Protein AF-A0A9E4PUN0-F1 (afdb_monomer)

Foldseek 3Di:
DDQQAEAEEEEAPPDPPPVVVCVVPDDPSYYYDYDHDHPPDDPPDDPPPDPVPVPPPPDPVNVPPD

Nearest PDB structures (foldseek):
  2dgd-assembly1_A  TM=8.665E-01  e=9.721E-02  Sulfurisphaera tokodaii
  9jp7-assembly2_C  TM=5.246E-01  e=3.111E+00  Comamonas testosteroni KF-1
  2j4e-assembly4_H  TM=4.737E-01  e=2.358E+00  Homo sapiens
  9jp7-assembly2_D  TM=4.646E-01  e=2.358E+00  Comamonas testosteroni KF-1

Radius of gyration: 22.56 Å; Cα contacts (8 Å, |Δi|>4): 44; chains: 1; bounding box: 62×16×47 Å

Sequence (66 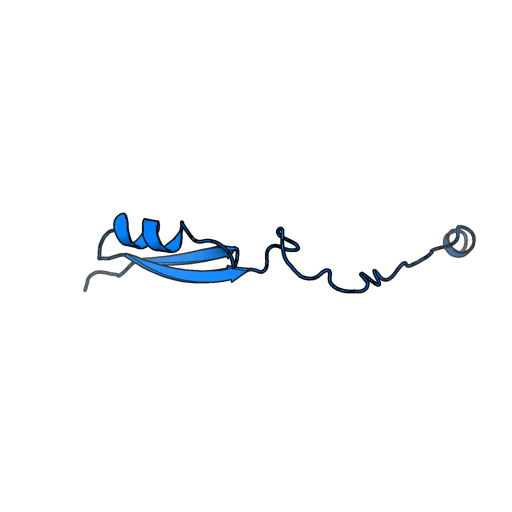aa):
MPVSKRIAALVPATNPVVEPDFYRVLPPEITVHFERMFNGDWGNQPRSTENTGHHIGISSEEAATV

Mean predicted aligned error: 15.3 Å

pLDDT: mean 72.15, std 14.19, range [48.75, 91.31]

Solvent-accessible surface area (backbone atoms only — not comparable to full-atom values): 4680 Å² total; per-residue (Å²): 129,87,81,68,47,77,44,80,43,82,40,52,67,82,63,83,54,65,67,66,50,50,73,71,71,55,59,91,58,54,49,78,47,80,47,71,39,86,82,71,97,58,95,87,63,79,76,76,84,72,87,74,64,84,75,79,78,80,52,78,76,69,73,71,75,121

Structure (mmCIF, N/CA/C/O backbone):
data_AF-A0A9E4PUN0-F1
#
_entry.id   AF-A0A9E4PUN0-F1
#
loop_
_atom_site.group_PDB
_atom_site.id
_atom_site.type_symbol
_atom_site.label_atom_id
_atom_site.label_alt_id
_atom_site.label_comp_id
_atom_site.label_asym_id
_atom_site.label_entity_id
_atom_site.label_seq_id
_atom_site.pdbx_PDB_ins_code
_atom_site.Cartn_x
_atom_site.Cartn_y
_atom_site.Cartn_z
_atom_site.occupancy
_atom_site.B_iso_or_equiv
_atom_site.auth_seq_id
_atom_site.auth_comp_id
_atom_site.auth_asym_id
_atom_site.auth_atom_id
_atom_site.pdbx_PDB_model_num
ATOM 1 N N . MET A 1 1 ? -10.815 9.421 24.932 1.00 54.66 1 MET A N 1
ATOM 2 C CA . MET A 1 1 ? -11.020 9.285 23.473 1.00 54.66 1 MET A CA 1
ATOM 3 C C . MET A 1 1 ? -10.266 8.046 23.012 1.00 54.66 1 MET A C 1
ATOM 5 O O . MET A 1 1 ? -9.166 7.854 23.523 1.00 54.66 1 MET A O 1
ATOM 9 N N . PRO A 1 2 ? -10.829 7.179 22.154 1.00 63.09 2 PRO A N 1
ATOM 10 C CA . PRO A 1 2 ? -10.094 6.023 21.647 1.00 63.09 2 PRO A CA 1
ATOM 11 C C . PRO A 1 2 ? -8.864 6.501 20.865 1.00 63.09 2 PRO A C 1
ATOM 13 O O . PRO A 1 2 ? -8.950 7.432 20.067 1.00 63.09 2 PRO A O 1
ATOM 16 N N . VAL A 1 3 ? -7.706 5.905 21.142 1.00 69.50 3 VAL A N 1
ATOM 17 C CA . VAL A 1 3 ? -6.462 6.212 20.430 1.00 69.50 3 VAL A CA 1
ATOM 18 C C . VAL A 1 3 ? -6.517 5.493 19.085 1.00 69.50 3 VAL A C 1
ATOM 20 O O . VAL A 1 3 ? -6.348 4.275 19.037 1.00 69.50 3 VAL A O 1
ATOM 23 N N . SER A 1 4 ? -6.779 6.223 17.999 1.00 76.12 4 SER A N 1
ATOM 24 C CA . SER A 1 4 ? -6.732 5.657 16.646 1.00 76.12 4 SER A CA 1
ATOM 25 C C . SER A 1 4 ? -5.314 5.185 16.326 1.00 76.12 4 SER A C 1
ATOM 27 O O . SER A 1 4 ? -4.359 5.964 16.417 1.00 76.12 4 SER A O 1
ATOM 29 N N . LYS A 1 5 ? -5.165 3.911 15.955 1.00 87.69 5 LYS A N 1
ATOM 30 C CA . LYS A 1 5 ? -3.867 3.339 15.566 1.00 87.69 5 LYS A CA 1
ATOM 31 C C . LYS A 1 5 ? -3.614 3.625 14.088 1.00 87.69 5 LYS A C 1
ATOM 33 O O . LYS A 1 5 ? -4.535 3.569 13.281 1.00 87.69 5 LYS A O 1
ATOM 38 N N . ARG A 1 6 ? -2.366 3.934 13.732 1.00 91.00 6 ARG A N 1
ATOM 39 C CA . ARG A 1 6 ? -1.979 4.286 12.358 1.00 91.00 6 ARG A CA 1
ATOM 40 C C . ARG A 1 6 ? -0.945 3.304 11.833 1.00 91.00 6 ARG A C 1
ATOM 42 O O . ARG A 1 6 ? 0.027 3.019 12.529 1.00 91.00 6 ARG A O 1
ATOM 49 N N . ILE A 1 7 ? -1.150 2.822 10.615 1.00 90.38 7 ILE A N 1
ATOM 50 C CA . ILE A 1 7 ? -0.211 1.956 9.899 1.00 90.38 7 ILE A CA 1
ATOM 51 C C . ILE A 1 7 ? 0.309 2.730 8.687 1.00 90.38 7 ILE A C 1
ATOM 53 O O . ILE A 1 7 ? -0.469 3.350 7.966 1.00 90.38 7 ILE A O 1
ATOM 57 N N . ALA A 1 8 ? 1.618 2.696 8.461 1.00 91.31 8 ALA A N 1
ATOM 58 C CA . ALA A 1 8 ? 2.223 3.165 7.221 1.00 91.31 8 ALA A CA 1
ATOM 59 C C . ALA A 1 8 ? 2.573 1.951 6.355 1.00 91.31 8 ALA A C 1
ATOM 61 O O . ALA A 1 8 ? 3.163 0.991 6.855 1.00 91.31 8 ALA A O 1
ATOM 62 N N . ALA A 1 9 ? 2.202 1.989 5.079 1.00 88.88 9 ALA A N 1
ATOM 63 C CA . ALA A 1 9 ? 2.447 0.918 4.126 1.00 88.88 9 ALA A CA 1
ATOM 64 C C . ALA A 1 9 ? 3.134 1.481 2.881 1.00 88.88 9 ALA A C 1
ATOM 66 O O . ALA A 1 9 ? 2.627 2.391 2.231 1.00 88.88 9 ALA A O 1
ATOM 67 N N . LEU A 1 10 ? 4.289 0.917 2.542 1.00 89.44 10 LEU A N 1
ATOM 68 C CA . LEU A 1 10 ? 5.008 1.240 1.318 1.00 89.44 10 LEU A CA 1
ATOM 69 C C . LEU A 1 10 ? 4.727 0.134 0.300 1.00 89.44 10 LEU A C 1
ATOM 71 O O . LEU A 1 10 ? 5.050 -1.029 0.548 1.00 89.44 10 LEU A O 1
ATOM 75 N N . VAL A 1 11 ? 4.085 0.481 -0.813 1.00 87.62 11 VAL A N 1
ATOM 76 C CA . VAL A 1 11 ? 3.615 -0.487 -1.816 1.00 87.62 11 VAL A CA 1
ATOM 77 C C . VAL A 1 11 ? 4.221 -0.208 -3.191 1.00 87.62 11 VAL A C 1
ATOM 79 O O . VAL A 1 11 ? 4.543 0.939 -3.496 1.00 87.62 11 VAL A O 1
ATOM 82 N N . PRO A 1 12 ? 4.366 -1.223 -4.062 1.00 86.75 12 PRO A N 1
ATOM 83 C CA . PRO A 1 12 ? 4.709 -0.982 -5.459 1.00 86.75 12 PRO A CA 1
ATOM 84 C C . PRO A 1 12 ? 3.698 -0.041 -6.124 1.00 86.75 12 PRO A C 1
ATOM 86 O O . PRO A 1 12 ? 2.495 -0.160 -5.886 1.00 86.75 12 PRO A O 1
ATOM 89 N N . ALA A 1 13 ? 4.165 0.852 -6.998 1.00 83.69 13 ALA A N 1
ATOM 90 C CA . ALA A 1 13 ? 3.308 1.814 -7.696 1.00 83.69 13 ALA A CA 1
ATOM 91 C C . ALA A 1 13 ? 2.142 1.158 -8.460 1.00 83.69 13 ALA A C 1
ATOM 93 O O . ALA A 1 13 ? 1.052 1.723 -8.529 1.00 83.69 13 ALA A O 1
ATOM 94 N N . THR A 1 14 ? 2.358 -0.051 -8.981 1.00 79.00 14 THR A N 1
ATOM 95 C CA . THR A 1 14 ? 1.388 -0.833 -9.758 1.00 79.00 14 THR A CA 1
ATOM 96 C C . THR A 1 14 ? 0.495 -1.738 -8.913 1.00 79.00 14 THR A C 1
ATOM 98 O O . THR A 1 14 ? -0.293 -2.485 -9.484 1.00 79.00 14 THR A O 1
ATOM 101 N N . ASN A 1 15 ? 0.607 -1.717 -7.580 1.00 79.00 15 ASN A N 1
ATOM 102 C CA . ASN A 1 15 ? -0.130 -2.627 -6.708 1.00 79.00 15 ASN A CA 1
ATOM 103 C C . ASN A 1 15 ? -1.651 -2.387 -6.798 1.00 79.00 15 ASN A C 1
ATOM 105 O O . ASN A 1 15 ? -2.116 -1.346 -6.327 1.00 79.00 15 ASN A O 1
ATOM 109 N N . PRO A 1 16 ? -2.436 -3.337 -7.345 1.00 74.75 16 PRO A N 1
ATOM 110 C CA . PRO A 1 16 ? -3.876 -3.166 -7.495 1.00 74.75 16 PRO A CA 1
ATOM 111 C C . PRO A 1 16 ? -4.682 -3.828 -6.367 1.00 74.75 16 PRO A C 1
ATOM 113 O O . PRO A 1 16 ? -5.906 -3.735 -6.367 1.00 74.75 16 PRO A O 1
ATOM 116 N N . VAL A 1 17 ? -4.025 -4.538 -5.442 1.00 76.56 17 VAL A N 1
ATOM 117 C CA . VAL A 1 17 ? -4.680 -5.500 -4.536 1.00 76.56 17 VAL A CA 1
ATOM 118 C C . VAL A 1 17 ? -4.605 -5.065 -3.079 1.00 76.56 17 VAL A C 1
ATOM 120 O O . VAL A 1 17 ? -5.601 -5.120 -2.364 1.00 76.56 17 VAL A O 1
ATOM 123 N N . VAL A 1 18 ? -3.436 -4.604 -2.632 1.00 78.94 18 VAL A N 1
ATOM 124 C CA . VAL A 1 18 ? -3.197 -4.375 -1.201 1.00 78.94 18 VAL A CA 1
ATOM 125 C C . VAL A 1 18 ? -4.080 -3.254 -0.652 1.00 78.94 18 VAL A C 1
ATOM 127 O O . VAL A 1 18 ? -4.634 -3.401 0.430 1.00 78.94 18 VAL A O 1
ATOM 130 N N . GLU A 1 19 ? -4.270 -2.159 -1.388 1.00 74.56 19 GLU A N 1
ATOM 131 C CA . GLU A 1 19 ? -5.120 -1.055 -0.921 1.00 74.56 19 GLU A CA 1
ATOM 132 C C . GLU A 1 19 ? -6.593 -1.486 -0.720 1.00 74.56 19 GLU A C 1
ATOM 134 O O . GLU A 1 19 ? -7.102 -1.310 0.391 1.00 74.56 19 GLU A O 1
ATOM 139 N N . PRO A 1 20 ? -7.279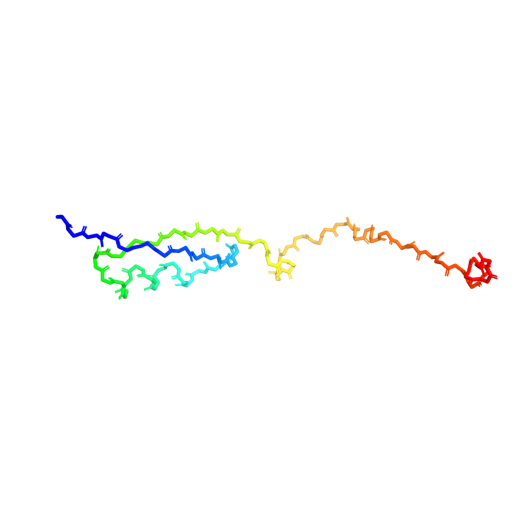 -2.112 -1.705 1.00 78.69 20 PRO A N 1
ATOM 140 C CA . PRO A 1 20 ? -8.638 -2.628 -1.517 1.00 78.69 20 PRO A CA 1
ATOM 141 C C . PRO A 1 20 ? -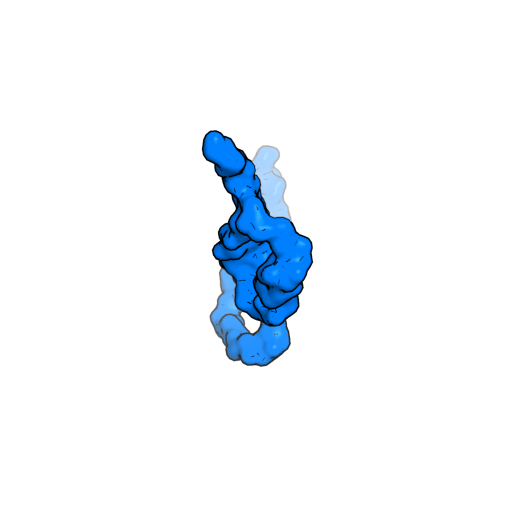8.794 -3.621 -0.363 1.00 78.69 20 PRO A C 1
ATOM 143 O O . PRO A 1 20 ? -9.798 -3.578 0.351 1.00 7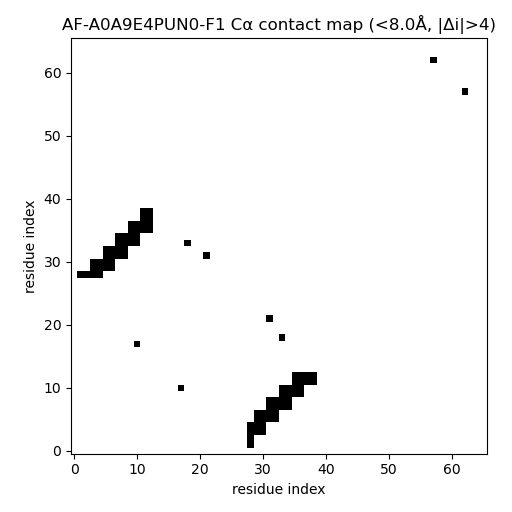8.69 20 PRO A O 1
ATOM 146 N N . ASP A 1 21 ? -7.825 -4.517 -0.180 1.00 82.94 21 ASP A N 1
ATOM 147 C CA . ASP A 1 21 ? -7.925 -5.563 0.835 1.00 82.94 21 ASP A CA 1
ATOM 148 C C . ASP A 1 21 ? -7.783 -4.993 2.246 1.00 82.94 21 ASP A C 1
ATOM 150 O O . ASP A 1 21 ? -8.552 -5.366 3.134 1.00 82.94 21 ASP A O 1
ATOM 154 N N . PHE A 1 22 ? -6.893 -4.016 2.451 1.00 81.12 22 PHE A N 1
ATOM 155 C CA . PHE A 1 22 ? -6.767 -3.336 3.742 1.00 81.12 22 PHE A CA 1
ATOM 156 C C . PHE A 1 22 ? -8.060 -2.605 4.131 1.00 81.12 22 PHE A C 1
ATOM 158 O O . PHE A 1 22 ? -8.485 -2.704 5.281 1.00 81.12 22 PHE A O 1
ATOM 165 N N . TYR A 1 23 ? -8.756 -1.958 3.191 1.00 76.19 23 TYR A N 1
ATOM 166 C CA . TYR A 1 23 ? -10.050 -1.331 3.497 1.00 76.19 23 TYR A CA 1
ATOM 167 C C . TYR A 1 23 ? -11.150 -2.328 3.892 1.00 76.19 23 TYR A C 1
ATOM 169 O O . TYR A 1 23 ? -12.114 -1.933 4.544 1.00 76.19 23 TYR A O 1
ATOM 177 N N . ARG A 1 24 ? -11.028 -3.609 3.522 1.00 83.00 24 ARG A N 1
ATOM 178 C CA . ARG A 1 24 ? -12.022 -4.643 3.855 1.00 83.00 24 ARG A CA 1
ATOM 179 C C . ARG A 1 24 ? -11.793 -5.298 5.210 1.00 83.00 24 ARG A C 1
ATOM 181 O O . ARG A 1 24 ? -12.758 -5.731 5.831 1.00 83.00 24 ARG A O 1
ATOM 188 N N . VAL A 1 25 ? -10.537 -5.432 5.632 1.00 87.06 25 VAL A N 1
ATOM 189 C CA . VAL A 1 25 ? -10.177 -6.272 6.790 1.00 87.06 25 VAL A CA 1
ATOM 190 C C . VAL A 1 25 ? -9.850 -5.482 8.048 1.00 87.06 25 VAL A C 1
ATOM 192 O O . VAL A 1 25 ? -9.806 -6.058 9.136 1.00 87.06 25 VAL A O 1
ATOM 195 N N . LEU A 1 26 ? -9.580 -4.184 7.925 1.00 86.88 26 LEU A N 1
ATOM 196 C CA . LEU A 1 26 ? -9.160 -3.398 9.073 1.00 86.88 26 LEU A CA 1
ATOM 197 C C . LEU A 1 26 ? -10.322 -3.053 10.006 1.00 86.88 26 LEU A C 1
ATOM 199 O O . LEU A 1 26 ? -11.387 -2.639 9.544 1.00 86.88 26 LEU A O 1
ATOM 203 N N . PRO A 1 27 ? -10.089 -3.125 11.327 1.00 88.19 27 PRO A N 1
ATOM 204 C CA . PRO A 1 27 ? -10.981 -2.527 12.305 1.00 88.19 27 PRO A CA 1
ATOM 205 C C . PRO A 1 27 ? -11.166 -1.017 12.049 1.00 88.19 27 PRO A C 1
ATOM 207 O O . PRO A 1 27 ? -10.190 -0.350 11.686 1.00 88.19 27 PRO A O 1
ATOM 210 N N . PRO A 1 28 ? -1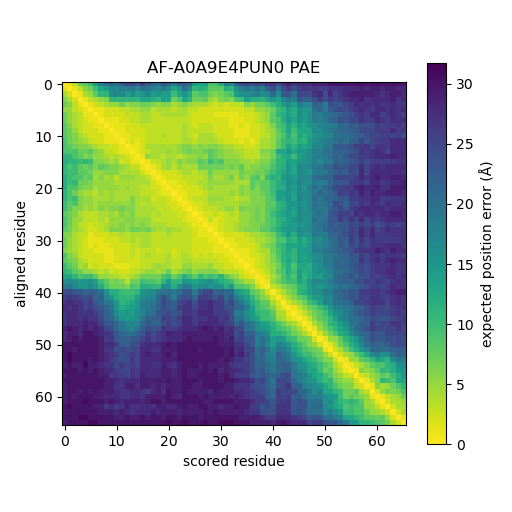2.365 -0.450 12.293 1.00 85.38 28 PRO A N 1
ATOM 211 C CA . PRO A 1 28 ? -12.665 0.969 12.056 1.00 85.38 28 PRO A CA 1
ATOM 212 C C . PRO A 1 28 ? -11.750 1.957 12.794 1.00 85.38 28 PRO A C 1
ATOM 214 O O . PRO A 1 28 ? -11.631 3.118 12.407 1.00 85.38 28 PRO A O 1
ATOM 217 N N . GLU A 1 29 ? -11.109 1.521 13.877 1.00 88.62 29 GLU A N 1
ATOM 218 C CA . GLU A 1 29 ? -10.230 2.340 14.711 1.00 88.62 29 GLU A CA 1
ATOM 219 C C . GLU A 1 29 ? -8.802 2.459 14.151 1.00 88.62 29 GLU A C 1
ATOM 221 O O . GLU A 1 29 ? -7.971 3.175 14.728 1.00 88.62 29 GLU A O 1
ATOM 226 N N . ILE A 1 30 ? -8.498 1.749 13.057 1.00 88.12 30 ILE A N 1
ATOM 227 C CA . ILE A 1 30 ? -7.186 1.732 12.411 1.00 88.12 30 ILE A CA 1
ATOM 228 C C . ILE A 1 30 ? -7.241 2.485 11.083 1.00 88.12 30 ILE A C 1
ATOM 230 O O . ILE A 1 30 ? -8.042 2.174 10.207 1.00 88.12 30 ILE A O 1
ATOM 234 N N . THR A 1 31 ? -6.327 3.436 10.899 1.00 88.94 31 THR A N 1
ATOM 235 C CA . THR A 1 31 ? -6.127 4.123 9.616 1.00 88.94 31 THR A CA 1
ATOM 236 C C . THR A 1 31 ? -4.821 3.680 8.966 1.00 88.94 31 THR A C 1
ATOM 238 O O . THR A 1 31 ? -3.830 3.424 9.656 1.00 88.94 31 THR A O 1
ATOM 241 N N . VAL A 1 32 ? -4.793 3.622 7.632 1.00 89.25 32 VAL A N 1
ATOM 242 C CA . VAL A 1 32 ? -3.586 3.274 6.864 1.00 89.25 32 VAL A CA 1
ATOM 243 C C . VAL A 1 32 ? -3.211 4.396 5.923 1.00 89.25 32 VAL A C 1
ATOM 245 O O . VAL A 1 32 ? -4.068 4.985 5.268 1.00 89.25 32 VAL A O 1
ATOM 248 N N . HIS A 1 33 ? -1.916 4.673 5.867 1.00 90.25 33 HIS A N 1
ATOM 249 C CA . HIS A 1 33 ? -1.309 5.642 4.972 1.00 90.25 33 HIS A CA 1
ATOM 250 C C . HIS A 1 33 ? -0.416 4.890 3.992 1.00 90.25 33 HIS A C 1
ATOM 252 O O . HIS A 1 33 ? 0.515 4.201 4.412 1.00 90.25 33 HIS A O 1
ATOM 258 N N . PHE A 1 34 ? -0.726 5.008 2.705 1.00 89.19 34 PHE A N 1
ATOM 259 C CA . PHE A 1 34 ? 0.023 4.360 1.639 1.00 89.19 34 PHE A CA 1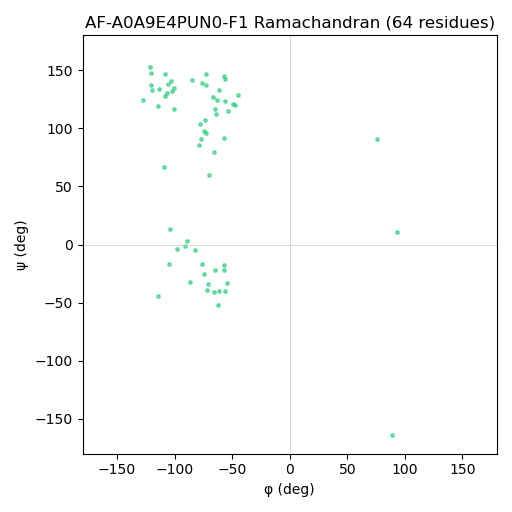
ATOM 260 C C . PHE A 1 34 ? 0.967 5.350 0.975 1.00 89.19 34 PHE A C 1
ATOM 262 O O . PHE A 1 34 ? 0.556 6.451 0.621 1.00 89.19 34 PHE A O 1
ATOM 269 N N . GLU A 1 35 ? 2.201 4.914 0.763 1.00 90.50 35 GLU A N 1
ATOM 270 C CA . GLU A 1 35 ? 3.159 5.571 -0.120 1.00 90.50 35 GLU A CA 1
ATOM 271 C C . GLU A 1 35 ? 3.566 4.576 -1.212 1.00 90.50 35 GLU A C 1
ATOM 273 O O . GLU A 1 35 ? 3.601 3.360 -0.981 1.00 90.50 35 GLU A O 1
ATOM 278 N N . ARG A 1 36 ? 3.848 5.071 -2.420 1.00 86.81 36 ARG A N 1
ATOM 279 C CA . ARG A 1 36 ? 4.163 4.227 -3.579 1.00 86.81 36 ARG A CA 1
ATOM 280 C C . ARG A 1 36 ? 5.649 4.284 -3.917 1.00 86.81 36 ARG A C 1
ATOM 282 O O . ARG A 1 36 ? 6.210 5.360 -4.081 1.00 86.81 36 ARG A O 1
ATOM 289 N N . MET A 1 37 ? 6.266 3.117 -4.090 1.00 84.75 37 MET A N 1
ATOM 290 C CA . MET A 1 37 ? 7.633 2.986 -4.595 1.00 84.75 37 MET A CA 1
ATOM 291 C C . MET A 1 37 ? 7.652 2.547 -6.063 1.00 84.75 37 MET A C 1
ATOM 293 O O . MET A 1 37 ? 6.873 1.688 -6.489 1.00 84.75 37 MET A O 1
ATOM 297 N N . PHE A 1 38 ? 8.574 3.119 -6.835 1.00 78.44 38 PHE A N 1
ATOM 298 C CA . PHE A 1 38 ? 8.911 2.625 -8.168 1.00 78.44 38 PHE A CA 1
ATOM 299 C C . PHE A 1 38 ? 9.569 1.243 -8.041 1.00 78.44 38 PHE A C 1
ATOM 301 O O . PHE A 1 38 ? 10.519 1.100 -7.275 1.00 78.44 38 PHE A O 1
ATOM 308 N N . ASN A 1 39 ? 9.068 0.227 -8.754 1.00 71.31 39 ASN A N 1
ATOM 309 C CA . ASN A 1 39 ? 9.576 -1.150 -8.636 1.00 71.31 39 ASN A CA 1
ATOM 310 C C . ASN A 1 39 ? 10.479 -1.603 -9.802 1.00 71.31 39 ASN A C 1
ATOM 312 O O . ASN A 1 39 ? 10.782 -2.791 -9.896 1.00 71.31 39 ASN A O 1
ATOM 316 N N . GLY A 1 40 ? 10.937 -0.678 -10.650 1.00 68.50 40 GLY A N 1
ATOM 317 C CA . GLY A 1 40 ? 11.743 -0.998 -11.831 1.00 68.50 40 GLY A CA 1
ATOM 318 C C . GLY A 1 40 ? 10.912 -1.283 -13.085 1.00 68.50 40 GLY A C 1
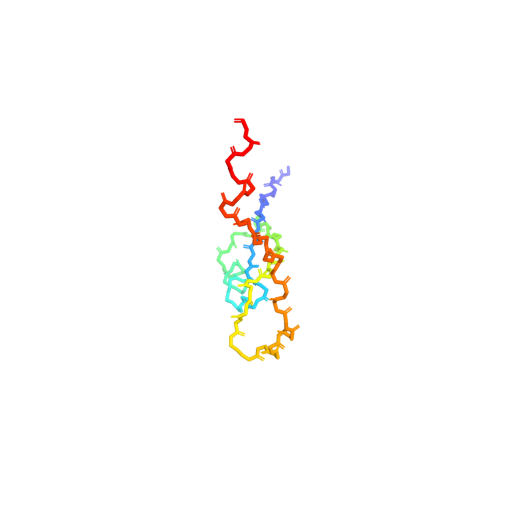ATOM 319 O O . GLY A 1 40 ? 9.730 -0.946 -13.151 1.00 68.50 40 GLY A O 1
ATOM 320 N N . ASP A 1 41 ? 11.564 -1.895 -14.080 1.00 59.91 41 ASP A N 1
ATOM 321 C CA . ASP A 1 41 ? 10.979 -2.231 -15.382 1.00 59.91 41 ASP A CA 1
ATOM 322 C C . ASP A 1 41 ? 10.032 -3.434 -15.262 1.00 59.91 41 ASP A C 1
ATOM 324 O O . ASP A 1 41 ? 10.449 -4.597 -15.284 1.00 59.91 41 ASP A O 1
ATOM 328 N N . TRP A 1 42 ? 8.733 -3.165 -15.161 1.00 59.00 42 TRP A N 1
ATOM 329 C CA . TRP A 1 42 ? 7.697 -4.194 -15.253 1.00 59.00 42 TRP A CA 1
ATOM 330 C C . TRP A 1 42 ? 6.974 -4.117 -16.601 1.00 59.00 42 TRP A C 1
ATOM 332 O O . TRP A 1 42 ? 6.719 -3.034 -17.129 1.00 59.00 42 TRP A O 1
ATOM 342 N N . GLY A 1 43 ? 6.720 -5.295 -17.186 1.00 53.09 43 GLY A N 1
ATOM 343 C CA . GLY A 1 43 ? 6.402 -5.500 -18.603 1.00 53.09 43 GLY A CA 1
ATOM 344 C C . GLY A 1 43 ? 5.382 -4.513 -19.181 1.00 53.09 43 GLY A C 1
ATOM 345 O O . GLY A 1 43 ? 4.293 -4.368 -18.636 1.00 53.09 43 GLY A O 1
ATOM 346 N N . ASN A 1 44 ? 5.755 -3.905 -20.316 1.00 56.31 44 ASN A N 1
ATOM 347 C CA . ASN A 1 44 ? 5.109 -2.818 -21.079 1.00 56.31 44 ASN A CA 1
ATOM 348 C C . ASN A 1 44 ? 5.525 -1.366 -20.788 1.00 56.31 44 ASN A C 1
ATOM 350 O O . ASN A 1 44 ? 4.927 -0.454 -21.360 1.00 56.31 44 ASN A O 1
ATOM 354 N N . GLN A 1 45 ? 6.585 -1.101 -20.025 1.00 55.53 45 GLN A N 1
ATOM 355 C CA . GLN A 1 45 ? 7.190 0.235 -20.074 1.00 55.53 45 GLN A CA 1
ATOM 356 C C . GLN A 1 45 ? 7.968 0.440 -21.388 1.00 55.53 45 GLN A C 1
ATOM 358 O O . GLN A 1 45 ? 8.671 -0.477 -21.830 1.00 55.53 45 GLN A O 1
ATOM 363 N N . PRO A 1 46 ? 7.856 1.613 -22.048 1.00 55.09 46 PRO A N 1
ATOM 364 C CA . PRO A 1 46 ? 8.778 1.961 -23.120 1.00 55.09 46 PRO A CA 1
ATOM 365 C C . PRO A 1 46 ? 10.189 1.896 -22.537 1.00 55.09 46 PRO A C 1
ATOM 367 O O . PRO A 1 46 ? 10.455 2.519 -21.511 1.00 55.09 46 PRO A O 1
ATOM 370 N N . ARG A 1 47 ? 11.064 1.088 -23.154 1.00 56.06 47 ARG A N 1
ATOM 371 C CA . ARG A 1 47 ? 12.459 0.944 -22.721 1.00 56.06 47 ARG A CA 1
ATOM 372 C C . ARG A 1 47 ? 13.040 2.336 -22.516 1.00 56.06 47 ARG A C 1
ATOM 374 O O . ARG A 1 47 ? 13.086 3.109 -23.473 1.00 56.06 47 ARG A O 1
ATOM 381 N N . SER A 1 48 ? 13.483 2.630 -21.296 1.00 55.97 48 SER A N 1
ATOM 382 C CA . SER A 1 48 ? 14.356 3.773 -21.064 1.00 55.97 48 SER A CA 1
ATOM 383 C C . SER A 1 48 ? 15.541 3.618 -22.013 1.00 55.97 48 SER A C 1
ATOM 385 O O . SER A 1 48 ? 16.265 2.618 -21.957 1.00 55.97 48 SER A O 1
ATOM 387 N N . THR A 1 49 ? 15.675 4.532 -22.971 1.00 61.53 49 THR A N 1
ATOM 388 C CA . THR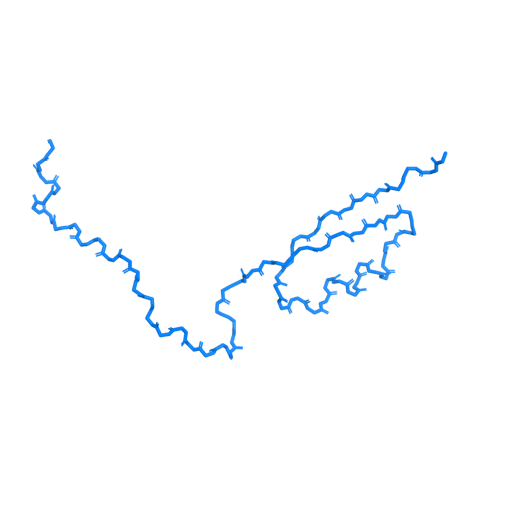 A 1 49 ? 16.841 4.566 -23.842 1.00 61.53 49 THR A CA 1
ATOM 389 C C . THR A 1 49 ? 18.035 4.884 -22.964 1.00 61.53 49 THR A C 1
ATOM 391 O O . THR A 1 49 ? 18.102 5.960 -22.380 1.00 61.53 49 THR A O 1
ATOM 394 N N . GLU A 1 50 ? 18.947 3.919 -22.903 1.00 55.78 50 GLU A N 1
ATOM 395 C CA . GLU A 1 50 ? 20.287 4.040 -22.341 1.00 55.78 50 GLU A CA 1
ATOM 396 C C . GLU A 1 50 ? 20.336 4.052 -20.812 1.00 55.78 50 GLU A C 1
ATOM 398 O O . GLU A 1 50 ? 20.383 5.078 -20.140 1.00 55.78 50 GLU A O 1
ATOM 403 N N . ASN A 1 51 ? 20.478 2.848 -20.258 1.00 55.03 51 ASN A N 1
ATOM 404 C CA . ASN A 1 51 ? 21.247 2.673 -19.037 1.00 55.03 51 ASN A CA 1
ATOM 405 C C . ASN A 1 51 ? 22.714 3.007 -19.367 1.00 55.03 51 ASN A C 1
ATOM 407 O O . ASN A 1 51 ? 23.526 2.115 -19.612 1.00 55.03 51 ASN A O 1
ATOM 411 N N . THR A 1 52 ? 23.052 4.298 -19.417 1.00 54.69 52 THR A N 1
ATOM 412 C CA . THR A 1 52 ? 24.430 4.792 -19.286 1.00 54.69 52 THR A CA 1
ATOM 413 C C . THR A 1 52 ? 24.860 4.586 -17.838 1.00 54.69 52 THR A C 1
ATOM 415 O O . THR A 1 52 ? 25.179 5.523 -17.108 1.00 54.69 52 THR A O 1
ATOM 418 N N . GLY A 1 53 ? 24.845 3.325 -17.394 1.00 48.75 53 GLY A N 1
ATOM 419 C CA . GLY A 1 53 ? 25.540 2.926 -16.189 1.00 48.75 53 GLY A CA 1
ATOM 420 C C . GLY A 1 53 ? 26.946 3.482 -16.320 1.00 48.75 53 GLY A C 1
ATOM 421 O O . GLY A 1 53 ? 27.607 3.233 -17.329 1.00 48.75 53 GLY A O 1
ATOM 422 N N . HIS A 1 54 ? 27.355 4.319 -15.370 1.00 54.38 54 HIS A N 1
ATOM 423 C CA . HIS A 1 54 ? 28.714 4.828 -15.304 1.00 54.38 54 HIS A CA 1
ATOM 424 C C . HIS A 1 54 ? 29.653 3.626 -15.234 1.00 54.38 54 HIS A C 1
ATOM 426 O O . HIS A 1 54 ? 29.913 3.076 -14.165 1.00 54.38 54 HIS A O 1
ATOM 432 N N . HIS A 1 55 ? 30.110 3.173 -16.397 1.00 51.84 55 HIS A N 1
ATOM 433 C CA . HIS A 1 55 ? 31.050 2.085 -16.500 1.00 51.84 55 HIS A CA 1
ATOM 434 C C . HIS A 1 55 ? 32.401 2.679 -16.131 1.00 51.84 55 HIS A C 1
ATOM 436 O O . HIS A 1 55 ? 33.106 3.240 -16.965 1.00 51.84 55 HIS A O 1
ATOM 442 N N . ILE A 1 56 ? 32.731 2.618 -14.844 1.00 61.56 56 ILE A N 1
ATOM 443 C CA . ILE A 1 56 ? 34.081 2.918 -14.388 1.00 61.56 56 ILE A CA 1
ATOM 444 C C . ILE A 1 56 ? 34.929 1.723 -14.824 1.00 61.56 56 ILE A C 1
ATOM 446 O O . ILE A 1 56 ? 34.909 0.662 -14.201 1.00 61.56 56 ILE A O 1
ATOM 450 N N . GLY A 1 57 ? 35.584 1.859 -15.974 1.00 58.06 57 GLY A N 1
ATOM 451 C CA . GLY A 1 57 ? 36.569 0.903 -16.454 1.00 58.06 57 GLY A CA 1
ATOM 452 C C . GLY A 1 57 ? 37.878 1.139 -15.720 1.00 58.06 57 GLY A C 1
ATOM 453 O O . GLY A 1 57 ? 38.717 1.877 -16.217 1.00 58.06 57 GLY A O 1
ATOM 454 N N . ILE A 1 58 ? 38.041 0.542 -14.540 1.00 60.44 58 ILE A N 1
ATOM 455 C CA . ILE A 1 58 ? 39.348 0.521 -13.878 1.00 60.44 58 ILE A CA 1
ATOM 456 C C . ILE A 1 58 ? 40.197 -0.486 -14.650 1.00 60.44 58 ILE A C 1
ATOM 458 O O . ILE A 1 58 ? 39.947 -1.694 -14.598 1.00 60.44 58 ILE A O 1
ATOM 462 N N . SER A 1 59 ? 41.160 0.007 -15.423 1.00 65.75 59 SER A N 1
ATOM 463 C CA . SER A 1 59 ? 42.144 -0.864 -16.065 1.00 65.75 59 SER A CA 1
ATOM 464 C C . SER A 1 59 ? 43.126 -1.382 -15.007 1.00 65.75 59 SER A C 1
ATOM 466 O O . SER A 1 59 ? 43.429 -0.685 -14.040 1.00 65.75 59 SER A O 1
ATOM 468 N N . SER A 1 60 ? 43.635 -2.610 -15.163 1.00 60.25 60 SER A N 1
ATOM 469 C CA . SER A 1 60 ? 44.571 -3.220 -14.200 1.00 60.25 60 SER A CA 1
ATOM 470 C C . SER A 1 60 ? 45.843 -2.399 -13.947 1.00 60.25 60 SER A C 1
ATOM 472 O O . SER A 1 60 ? 46.501 -2.625 -12.936 1.00 60.25 60 SER A O 1
ATOM 474 N N . GLU A 1 61 ? 46.179 -1.447 -14.819 1.00 60.03 61 GLU A N 1
ATOM 475 C CA . GLU A 1 61 ? 47.319 -0.542 -14.646 1.00 60.03 61 GLU A CA 1
ATOM 476 C C . GLU A 1 61 ? 47.080 0.491 -13.527 1.00 60.03 61 GLU A C 1
ATOM 478 O O . GLU A 1 61 ? 48.004 0.805 -12.777 1.00 60.03 61 GLU A O 1
ATOM 483 N N . GLU A 1 62 ? 45.837 0.952 -13.327 1.00 55.50 62 GLU A N 1
ATOM 484 C CA . GLU A 1 62 ? 45.491 1.906 -12.257 1.00 55.50 62 GLU A CA 1
ATOM 485 C C . GLU A 1 62 ? 45.458 1.255 -10.864 1.00 55.50 62 GLU A C 1
ATOM 487 O O . GLU A 1 62 ? 45.695 1.924 -9.862 1.00 55.50 62 GLU A O 1
ATOM 492 N N . ALA A 1 63 ? 45.220 -0.059 -10.777 1.00 56.75 63 ALA A N 1
ATOM 493 C CA . ALA A 1 63 ? 45.152 -0.780 -9.502 1.00 56.75 63 ALA A CA 1
ATOM 494 C C . ALA A 1 63 ? 46.530 -1.051 -8.865 1.00 56.75 63 ALA A C 1
ATOM 496 O O . ALA A 1 63 ? 46.602 -1.384 -7.683 1.00 56.75 63 ALA A O 1
ATOM 497 N N . ALA A 1 64 ? 47.618 -0.932 -9.633 1.00 55.94 64 ALA A N 1
ATOM 498 C CA . ALA A 1 64 ? 48.971 -1.258 -9.179 1.00 55.94 64 ALA A CA 1
ATOM 499 C C . ALA A 1 64 ? 49.731 -0.069 -8.555 1.00 55.94 64 ALA A C 1
ATOM 501 O O . ALA A 1 64 ? 50.866 -0.246 -8.114 1.00 55.94 64 ALA A O 1
ATOM 502 N N . THR A 1 65 ? 49.128 1.125 -8.505 1.00 55.66 65 THR A N 1
ATOM 503 C CA . THR A 1 65 ? 49.737 2.329 -7.912 1.00 55.66 65 THR A CA 1
ATOM 504 C C . THR A 1 65 ? 49.030 2.696 -6.603 1.00 55.66 65 THR A C 1
ATOM 506 O O . THR A 1 65 ? 48.346 3.715 -6.528 1.00 55.66 65 THR A O 1
ATOM 509 N N . VAL A 1 66 ? 49.155 1.853 -5.574 1.00 51.75 66 VAL A N 1
ATOM 510 C CA . VAL A 1 66 ? 48.829 2.209 -4.177 1.00 51.75 66 VAL A CA 1
ATOM 511 C C . VAL A 1 66 ? 49.997 1.835 -3.283 1.00 51.75 66 VAL A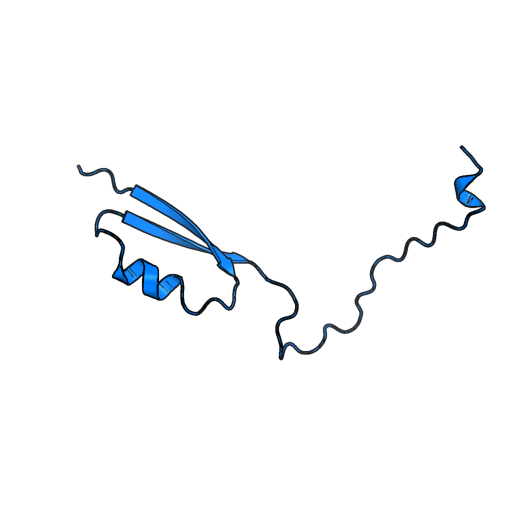 C 1
ATOM 513 O O . VAL A 1 66 ? 50.460 0.678 -3.390 1.00 51.75 66 VAL A O 1
#

Secondary structure (DSSP, 8-state):
----EEEEEEEETT-SSHHHHHHHHS-TTEEEEEEEE-----TTSPP-S----------TTGGG--